Protein AF-A0A8B8L071-F1 (afdb_monomer_lite)

Foldseek 3Di:
DDPDPPPPDDPPCVVVVVVVVVVVVVVVVVVVVVVVVVVVVVVVVVVVVVVVVVVVVVVVVVVVVVVVVVVPLDPDDDDAFFKKKADDDPDADAWDWFAAPVPRDIDTGRSSRIDGDDPDDDDPDDPRTDIGGGHDPDPPPPDDD

Structure (mmCIF, N/CA/C/O backbone):
data_AF-A0A8B8L071-F1
#
_entry.id   AF-A0A8B8L071-F1
#
loop_
_atom_site.group_PDB
_atom_site.id
_atom_site.type_symbol
_atom_site.label_atom_id
_atom_site.label_alt_id
_atom_site.label_comp_id
_atom_site.label_asym_id
_atom_site.label_entity_id
_atom_site.label_seq_id
_atom_site.pdbx_PDB_ins_code
_atom_site.Cartn_x
_atom_site.Cartn_y
_atom_site.Cartn_z
_atom_site.occupancy
_atom_site.B_iso_or_equiv
_atom_site.auth_seq_id
_atom_site.auth_comp_id
_atom_site.auth_asym_id
_atom_site.auth_atom_id
_atom_site.pdbx_PDB_model_num
ATOM 1 N N . MET A 1 1 ? 58.039 -2.255 -68.385 1.00 37.09 1 MET A N 1
ATOM 2 C CA . MET A 1 1 ? 57.325 -1.365 -67.443 1.00 37.09 1 MET A CA 1
ATOM 3 C C . MET A 1 1 ? 55.952 -1.965 -67.191 1.00 37.09 1 MET A C 1
ATOM 5 O O . MET A 1 1 ? 55.199 -2.122 -68.140 1.00 37.09 1 MET A O 1
ATOM 9 N N . SER A 1 2 ? 55.702 -2.434 -65.965 1.00 40.34 2 SER A N 1
ATOM 10 C CA . SER A 1 2 ? 54.496 -3.192 -65.588 1.00 40.34 2 SER A CA 1
ATOM 11 C C . SER A 1 2 ? 53.250 -2.286 -65.561 1.00 40.34 2 SER A C 1
ATOM 13 O O . SER A 1 2 ? 53.339 -1.184 -65.018 1.00 40.34 2 SER A O 1
ATOM 15 N N . PRO A 1 3 ? 52.097 -2.719 -66.108 1.00 49.22 3 PRO A N 1
ATOM 16 C CA . PRO A 1 3 ? 50.907 -1.885 -66.292 1.00 49.22 3 PRO A CA 1
ATOM 17 C C . PRO A 1 3 ? 50.027 -1.756 -65.034 1.00 49.22 3 PRO A C 1
ATOM 19 O O . PRO A 1 3 ? 48.872 -1.352 -65.130 1.00 49.22 3 PRO A O 1
ATOM 22 N N . PHE A 1 4 ? 50.537 -2.074 -63.842 1.00 48.88 4 PHE A N 1
ATOM 23 C CA . PHE A 1 4 ? 49.745 -2.043 -62.609 1.00 48.88 4 PHE A CA 1
ATOM 24 C C . PHE A 1 4 ? 50.156 -0.875 -61.722 1.00 48.88 4 PHE A C 1
ATOM 26 O O . PHE A 1 4 ? 50.912 -1.001 -60.762 1.00 48.88 4 PHE A O 1
ATOM 33 N N . ARG A 1 5 ? 49.618 0.296 -62.061 1.00 51.75 5 ARG A N 1
ATOM 34 C CA . ARG A 1 5 ? 49.608 1.455 -61.172 1.00 51.75 5 ARG A CA 1
ATOM 35 C C . ARG A 1 5 ? 48.534 1.194 -60.114 1.00 51.75 5 ARG A C 1
ATOM 37 O O . ARG A 1 5 ? 47.343 1.281 -60.406 1.00 51.75 5 ARG A O 1
ATOM 44 N N . VAL A 1 6 ? 48.953 0.806 -58.911 1.00 55.44 6 VAL A N 1
ATOM 45 C CA . VAL A 1 6 ? 48.063 0.619 -57.758 1.00 55.44 6 VAL A CA 1
ATOM 46 C C . VAL A 1 6 ? 47.378 1.953 -57.464 1.00 55.44 6 VAL A C 1
ATOM 48 O O . VAL A 1 6 ? 48.003 2.898 -56.986 1.00 55.44 6 VAL A O 1
ATOM 51 N N . VAL A 1 7 ? 46.091 2.044 -57.790 1.00 50.38 7 VAL A N 1
ATOM 52 C CA . VAL A 1 7 ? 45.242 3.176 -57.414 1.00 50.38 7 VAL A CA 1
ATOM 53 C C . V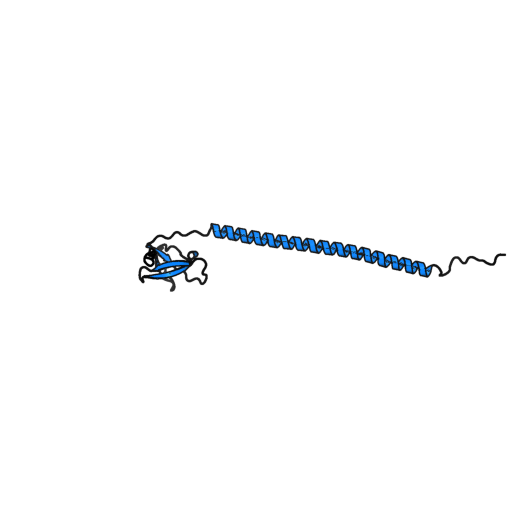AL A 1 7 ? 44.824 2.959 -55.961 1.00 50.38 7 VAL A C 1
ATOM 55 O O . VAL A 1 7 ? 43.777 2.376 -55.688 1.00 50.38 7 VAL A O 1
ATOM 58 N N . PHE A 1 8 ? 45.664 3.398 -55.022 1.00 46.44 8 PHE A N 1
ATOM 59 C CA . PHE A 1 8 ? 45.253 3.606 -53.634 1.00 46.44 8 PHE A CA 1
ATOM 60 C C . PHE A 1 8 ? 44.269 4.781 -53.611 1.00 46.44 8 PHE A C 1
ATOM 62 O O . PHE A 1 8 ? 44.674 5.939 -53.625 1.00 46.44 8 PHE A O 1
ATOM 69 N N . GLY A 1 9 ? 42.971 4.475 -53.672 1.00 56.28 9 GLY A N 1
ATOM 70 C CA . GLY A 1 9 ? 41.915 5.491 -53.621 1.00 56.28 9 GLY A CA 1
ATOM 71 C C . GLY A 1 9 ? 40.671 5.169 -54.445 1.00 56.28 9 GLY A C 1
ATOM 72 O O . GLY A 1 9 ? 40.172 6.043 -55.148 1.00 56.28 9 GLY A O 1
ATOM 73 N N . LYS A 1 10 ? 40.169 3.927 -54.414 1.00 53.38 10 LYS A N 1
ATOM 74 C CA . LYS A 1 10 ? 38.877 3.576 -55.029 1.00 53.38 10 LYS A CA 1
ATOM 75 C C . LYS A 1 10 ? 37.855 3.153 -53.975 1.00 53.38 10 LYS A C 1
ATOM 77 O O . LYS A 1 10 ? 38.217 2.588 -52.948 1.00 53.38 10 LYS A O 1
ATOM 82 N N . ALA A 1 11 ? 36.581 3.395 -54.294 1.00 54.62 11 ALA A N 1
ATOM 83 C CA . ALA A 1 11 ? 35.348 3.122 -53.543 1.00 54.62 11 ALA A CA 1
ATOM 84 C C . ALA A 1 11 ? 35.088 1.637 -53.176 1.00 54.62 11 ALA A C 1
ATOM 86 O O . ALA A 1 11 ? 33.950 1.235 -52.959 1.00 54.62 11 ALA A O 1
ATOM 87 N N . CYS A 1 12 ? 36.131 0.808 -53.113 1.00 57.34 12 CYS A N 1
ATOM 88 C CA . CYS A 1 12 ? 36.069 -0.629 -52.852 1.00 57.34 12 CYS A CA 1
ATOM 89 C C . CYS A 1 12 ? 35.890 -0.959 -51.358 1.00 57.34 12 CYS A C 1
ATOM 91 O O . CYS A 1 12 ? 35.542 -2.085 -51.025 1.00 57.34 12 CYS A O 1
ATOM 93 N N . HIS A 1 13 ? 36.132 0.008 -50.466 1.00 64.56 13 HIS A N 1
ATOM 94 C CA . HIS A 1 13 ? 35.972 -0.133 -49.009 1.00 64.56 13 HIS A CA 1
ATOM 95 C C . HIS A 1 13 ? 34.631 0.401 -48.495 1.00 64.56 13 HIS A C 1
ATOM 97 O O . HIS A 1 13 ? 34.208 0.059 -47.393 1.00 64.56 13 HIS A O 1
ATOM 103 N N . LEU A 1 14 ? 33.932 1.192 -49.313 1.00 73.19 14 LEU A N 1
ATOM 104 C CA . LEU A 1 14 ? 32.695 1.861 -48.928 1.00 73.19 14 LEU A CA 1
ATOM 105 C C . LEU A 1 14 ? 31.582 0.883 -48.494 1.00 73.19 14 LEU A C 1
ATOM 107 O O . LEU A 1 14 ? 30.949 1.157 -47.477 1.00 73.19 14 LEU A O 1
ATOM 111 N N . PRO A 1 15 ? 31.357 -0.270 -49.165 1.00 78.88 15 PRO A N 1
ATOM 112 C CA . PRO A 1 15 ? 30.345 -1.230 -48.714 1.00 78.88 15 PRO A CA 1
ATOM 113 C C . PRO A 1 15 ? 30.666 -1.816 -47.332 1.00 78.88 15 PRO A C 1
ATOM 115 O O . PRO A 1 15 ? 29.811 -1.830 -46.451 1.00 78.88 15 PRO A O 1
ATOM 118 N N . VAL A 1 16 ? 31.926 -2.203 -47.107 1.00 85.06 16 VAL A N 1
ATOM 119 C CA . VAL A 1 16 ? 32.387 -2.804 -45.843 1.00 85.06 16 VAL A CA 1
ATOM 120 C C . VAL A 1 16 ? 32.317 -1.802 -44.688 1.00 85.06 16 VAL A C 1
ATOM 122 O O . VAL A 1 16 ? 31.914 -2.151 -43.580 1.00 85.06 16 VAL A O 1
ATOM 125 N N . GLU A 1 17 ? 32.666 -0.538 -44.926 1.00 84.56 17 GLU A N 1
ATOM 126 C CA . GLU A 1 17 ? 32.558 0.518 -43.914 1.00 84.56 17 GLU A CA 1
ATOM 127 C C . GLU A 1 17 ? 31.103 0.787 -43.506 1.00 84.56 17 GLU A C 1
ATOM 129 O O . GLU A 1 17 ? 30.824 1.007 -42.323 1.00 84.56 17 GLU A O 1
ATOM 134 N N . ILE A 1 18 ? 30.169 0.747 -44.461 1.00 88.25 18 ILE A N 1
ATOM 135 C CA . ILE A 1 18 ? 28.735 0.927 -44.201 1.00 88.25 18 ILE A CA 1
ATOM 136 C C . ILE A 1 18 ? 28.172 -0.270 -43.419 1.00 88.25 18 ILE A C 1
ATOM 138 O O . ILE A 1 18 ? 27.451 -0.076 -42.436 1.00 88.25 18 ILE A O 1
ATOM 142 N N . GLU A 1 19 ? 28.533 -1.500 -43.788 1.00 90.50 19 GLU A N 1
ATOM 143 C CA . GLU A 1 19 ? 28.153 -2.717 -43.055 1.00 90.50 19 GLU A CA 1
ATOM 144 C C . GLU A 1 19 ? 28.695 -2.711 -41.621 1.00 90.50 19 GLU A C 1
ATOM 146 O O . GLU A 1 19 ? 27.964 -2.951 -40.663 1.00 90.50 19 GLU A O 1
ATOM 151 N N . HIS A 1 20 ? 29.961 -2.344 -41.438 1.00 92.06 20 HIS A N 1
ATOM 152 C CA . HIS A 1 20 ? 30.559 -2.250 -40.112 1.00 92.06 20 HIS A CA 1
ATOM 153 C C . HIS A 1 20 ? 29.886 -1.166 -39.252 1.00 92.06 20 HIS A C 1
ATOM 155 O O . HIS A 1 20 ? 29.575 -1.403 -38.084 1.00 92.06 20 HIS A O 1
ATOM 161 N N . ARG A 1 21 ? 29.610 0.021 -39.811 1.00 92.31 21 ARG A N 1
ATOM 162 C CA . ARG A 1 21 ? 28.908 1.102 -39.091 1.00 92.31 21 ARG A CA 1
ATOM 163 C C . ARG A 1 21 ? 27.484 0.714 -38.711 1.00 92.31 21 ARG A C 1
ATOM 165 O O . ARG A 1 21 ? 27.073 0.983 -37.585 1.00 92.31 21 ARG A O 1
ATOM 172 N N . SER A 1 22 ? 26.746 0.074 -39.616 1.00 93.25 22 SER A N 1
ATOM 173 C CA . SER A 1 22 ? 25.391 -0.409 -39.330 1.00 93.25 22 SER A CA 1
ATOM 174 C C . SER A 1 22 ? 25.398 -1.507 -38.264 1.00 93.25 22 SER A C 1
ATOM 176 O O . SER A 1 22 ? 24.616 -1.430 -37.317 1.00 93.25 22 SER A O 1
ATOM 178 N N . TYR A 1 23 ? 26.345 -2.448 -38.324 1.00 94.62 23 TYR A N 1
ATOM 179 C CA . TYR A 1 23 ? 26.546 -3.450 -37.276 1.00 94.62 23 TYR A CA 1
ATOM 180 C C . TYR A 1 23 ? 26.804 -2.813 -35.904 1.00 94.62 23 TYR A C 1
ATOM 182 O O . TYR A 1 23 ? 26.157 -3.175 -34.918 1.00 94.62 23 TYR A O 1
ATOM 190 N N . TRP A 1 24 ? 27.706 -1.831 -35.822 1.00 95.69 24 TRP A N 1
ATOM 191 C CA . TRP A 1 24 ? 27.990 -1.148 -34.559 1.00 95.69 24 TRP A CA 1
ATOM 192 C C . TRP A 1 24 ? 26.820 -0.314 -34.053 1.00 95.69 24 TRP A C 1
ATOM 194 O O . TRP A 1 24 ? 26.587 -0.298 -32.844 1.00 95.69 24 TRP A O 1
ATOM 204 N N . ALA A 1 25 ? 26.067 0.339 -34.939 1.00 94.75 25 ALA A N 1
ATOM 205 C CA . ALA A 1 25 ? 24.854 1.056 -34.560 1.00 94.75 25 ALA A CA 1
ATOM 206 C C . ALA A 1 25 ? 23.837 0.102 -33.916 1.00 94.75 25 ALA A C 1
ATOM 208 O O . ALA A 1 25 ? 23.404 0.345 -32.793 1.00 94.75 25 ALA A O 1
ATOM 209 N N . VAL A 1 26 ? 23.547 -1.035 -34.561 1.00 95.75 26 VAL A N 1
ATOM 210 C CA . VAL A 1 26 ? 22.641 -2.063 -34.021 1.00 95.75 26 VAL A CA 1
ATOM 211 C C . VAL A 1 26 ? 23.150 -2.605 -32.686 1.00 95.75 26 VAL A C 1
ATOM 213 O O . VAL A 1 26 ? 22.395 -2.670 -31.717 1.00 95.75 26 VAL A O 1
ATOM 216 N N . LYS A 1 27 ? 24.440 -2.948 -32.597 1.00 95.38 27 LYS A N 1
ATOM 217 C CA . LYS A 1 27 ? 25.044 -3.456 -31.359 1.00 95.38 27 LYS A CA 1
ATOM 218 C C . LYS A 1 27 ? 24.921 -2.449 -30.214 1.00 95.38 27 LYS A C 1
ATOM 220 O O . LYS A 1 27 ? 24.566 -2.832 -29.102 1.00 95.38 27 LYS A O 1
ATOM 225 N N . SER A 1 28 ? 25.182 -1.175 -30.493 1.00 93.25 28 SER A N 1
ATOM 226 C CA . SER A 1 28 ? 25.109 -0.099 -29.502 1.00 93.25 28 SER A CA 1
ATOM 227 C C . SER A 1 28 ? 23.669 0.139 -29.043 1.00 93.25 28 SER A C 1
ATOM 229 O O . SER A 1 28 ? 23.419 0.230 -27.844 1.00 93.25 28 SER A O 1
ATOM 231 N N . CYS A 1 29 ? 22.708 0.154 -29.974 1.00 93.50 29 CYS A N 1
ATOM 232 C CA . CYS A 1 29 ? 21.283 0.243 -29.656 1.00 93.50 29 CYS A CA 1
ATOM 233 C C . CYS A 1 29 ? 20.820 -0.926 -28.776 1.00 93.50 29 CYS A C 1
ATOM 235 O O . CYS A 1 29 ? 20.136 -0.700 -27.783 1.00 93.50 29 CYS A O 1
ATOM 237 N N . ASN A 1 30 ? 21.226 -2.160 -29.083 1.00 94.44 30 ASN A N 1
ATOM 238 C CA . ASN A 1 30 ? 20.832 -3.334 -28.300 1.00 94.44 30 ASN A CA 1
ATOM 239 C C . ASN A 1 30 ? 21.367 -3.290 -26.862 1.00 94.44 30 ASN A C 1
ATOM 241 O O . ASN A 1 30 ? 20.642 -3.640 -25.936 1.00 94.44 30 ASN A O 1
ATOM 245 N N . ILE A 1 31 ? 22.606 -2.829 -26.662 1.00 91.62 31 ILE A N 1
ATOM 246 C CA . ILE A 1 31 ? 23.179 -2.652 -25.318 1.00 91.62 31 ILE A CA 1
ATOM 247 C C . ILE A 1 31 ? 22.375 -1.614 -24.528 1.00 91.62 31 ILE A C 1
ATOM 249 O O . ILE A 1 31 ? 22.007 -1.867 -23.383 1.00 91.62 31 ILE A O 1
ATOM 253 N N . ALA A 1 32 ? 22.060 -0.472 -25.146 1.00 93.38 32 ALA A N 1
ATOM 254 C CA . ALA A 1 32 ? 21.257 0.566 -24.506 1.00 93.38 32 ALA A CA 1
ATOM 255 C C . ALA A 1 32 ? 19.848 0.065 -24.140 1.00 93.38 32 ALA A C 1
ATOM 257 O O . ALA A 1 32 ? 19.346 0.373 -23.061 1.00 93.38 32 ALA A O 1
ATOM 258 N N . LEU A 1 33 ? 19.225 -0.744 -25.005 1.00 94.88 33 LEU A N 1
ATOM 259 C CA . LEU A 1 33 ? 17.919 -1.350 -24.736 1.00 94.88 33 LEU A CA 1
ATOM 260 C C . LEU A 1 33 ? 17.964 -2.350 -23.577 1.00 94.88 33 LEU A C 1
ATOM 262 O O . LEU A 1 33 ? 17.060 -2.337 -22.745 1.00 94.88 33 LEU A O 1
ATOM 266 N N . GLU A 1 34 ? 18.994 -3.196 -23.493 1.00 95.94 34 GLU A N 1
ATOM 267 C CA . GLU A 1 34 ? 19.113 -4.152 -22.387 1.00 95.94 34 GLU A CA 1
ATOM 268 C C . GLU A 1 34 ? 19.376 -3.434 -21.057 1.00 95.94 34 GLU A C 1
ATOM 270 O O . GLU A 1 34 ? 18.760 -3.771 -20.048 1.00 95.94 34 GLU A O 1
ATOM 275 N N . GLN A 1 35 ? 20.194 -2.379 -21.063 1.00 96.06 35 GLN A N 1
ATOM 276 C CA . GLN A 1 35 ? 20.393 -1.533 -19.886 1.00 96.06 35 GLN A CA 1
ATOM 277 C C . GLN A 1 35 ? 19.073 -0.890 -19.430 1.00 96.06 35 GLN A C 1
ATOM 279 O O . GLN A 1 35 ? 18.688 -1.026 -18.269 1.00 96.06 35 GLN A O 1
ATOM 284 N N . ALA A 1 36 ? 18.322 -0.282 -20.355 1.00 95.62 36 ALA A N 1
ATOM 285 C CA . ALA A 1 36 ? 17.016 0.308 -20.059 1.00 95.62 36 ALA A CA 1
ATOM 286 C C . ALA A 1 36 ? 16.001 -0.735 -19.556 1.00 95.62 36 ALA A C 1
ATOM 288 O O . A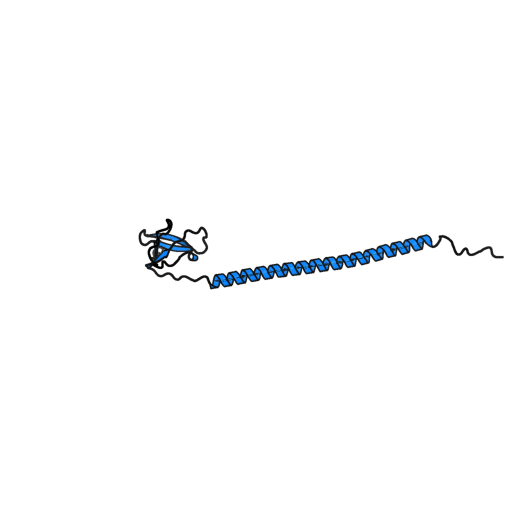LA A 1 36 ? 15.167 -0.449 -18.695 1.00 95.62 36 ALA A O 1
ATOM 289 N N . ARG A 1 37 ? 16.064 -1.969 -20.070 1.00 96.38 37 ARG A N 1
ATOM 290 C CA . ARG A 1 37 ? 15.233 -3.087 -19.611 1.00 96.38 37 ARG A CA 1
ATOM 291 C C . ARG A 1 37 ? 15.557 -3.474 -18.169 1.00 96.38 37 ARG A C 1
ATOM 293 O O . ARG A 1 37 ? 14.627 -3.700 -17.394 1.00 96.38 37 ARG A O 1
ATOM 300 N N . ILE A 1 38 ? 16.839 -3.564 -17.820 1.00 97.25 38 ILE A N 1
ATOM 301 C CA . ILE A 1 38 ? 17.293 -3.882 -16.461 1.00 97.25 38 ILE A CA 1
ATOM 302 C C . ILE A 1 38 ? 16.862 -2.778 -15.494 1.00 97.25 38 ILE A C 1
ATOM 304 O O . ILE A 1 38 ? 16.256 -3.082 -14.470 1.00 97.25 38 ILE A O 1
ATOM 308 N N . GLU A 1 39 ? 17.087 -1.511 -15.845 1.00 96.94 39 GLU A N 1
ATOM 309 C CA . GLU A 1 39 ? 16.675 -0.358 -15.033 1.00 96.94 39 GLU A CA 1
ATOM 310 C C . GLU A 1 39 ? 15.166 -0.333 -14.805 1.00 96.94 39 GLU A C 1
ATOM 312 O O . GLU A 1 39 ? 14.712 -0.224 -13.668 1.00 96.94 39 GLU A O 1
ATOM 317 N N . ARG A 1 40 ? 14.369 -0.526 -15.862 1.00 97.38 40 ARG A N 1
ATOM 318 C CA . ARG A 1 40 ? 12.910 -0.599 -15.735 1.00 97.38 40 ARG A CA 1
ATOM 319 C C . ARG A 1 40 ? 12.475 -1.752 -14.835 1.00 97.38 40 ARG A C 1
ATOM 321 O O . ARG A 1 40 ? 11.527 -1.603 -14.071 1.00 97.38 40 ARG A O 1
ATOM 328 N N . LYS A 1 41 ? 13.133 -2.910 -14.934 1.00 98.06 41 LYS A N 1
ATOM 329 C CA . LYS A 1 41 ? 12.832 -4.056 -14.070 1.00 98.06 41 LYS A CA 1
ATOM 330 C C . LYS A 1 41 ? 13.137 -3.729 -12.607 1.00 98.06 41 LYS A C 1
ATOM 332 O O . LYS A 1 41 ? 12.299 -4.020 -11.763 1.00 98.06 41 LYS A O 1
ATOM 337 N N . LEU A 1 42 ? 14.277 -3.095 -12.332 1.00 98.12 42 LEU A N 1
ATOM 338 C CA . LEU A 1 42 ? 14.659 -2.676 -10.985 1.00 98.12 42 LEU A CA 1
ATOM 339 C C . LEU A 1 42 ? 13.642 -1.685 -10.401 1.00 98.12 42 LEU A C 1
ATOM 341 O O . LEU A 1 42 ? 13.133 -1.914 -9.312 1.00 98.12 42 LEU A O 1
ATOM 345 N N . GLN A 1 43 ? 13.260 -0.660 -11.166 1.00 97.94 43 GLN A N 1
ATOM 346 C CA . GLN A 1 43 ? 12.251 0.320 -10.747 1.00 97.94 43 GLN A CA 1
ATOM 347 C C . GLN A 1 43 ? 10.903 -0.328 -10.406 1.00 97.94 43 GLN A C 1
ATOM 349 O O . GLN A 1 43 ? 10.248 0.067 -9.446 1.00 97.94 43 GLN A O 1
ATOM 354 N N . LEU A 1 44 ? 10.471 -1.327 -11.182 1.00 98.12 44 LEU A N 1
ATOM 355 C CA . LEU A 1 44 ? 9.238 -2.060 -10.887 1.00 98.12 44 LEU A CA 1
ATOM 356 C C . LEU A 1 44 ? 9.352 -2.867 -9.589 1.00 98.12 44 LEU A C 1
ATOM 358 O O . LEU A 1 44 ? 8.411 -2.869 -8.804 1.00 98.12 44 LEU A O 1
ATOM 362 N N . GLN A 1 45 ? 10.499 -3.506 -9.345 1.00 98.31 45 GLN A N 1
ATOM 363 C CA . GLN A 1 45 ? 10.736 -4.247 -8.103 1.00 98.31 45 GLN A CA 1
ATOM 364 C C . GLN A 1 45 ? 10.735 -3.320 -6.881 1.00 98.31 45 GLN A C 1
ATOM 366 O O . GLN A 1 45 ? 10.082 -3.630 -5.891 1.00 98.31 45 GLN A O 1
ATOM 371 N N . GLU A 1 46 ? 11.386 -2.159 -6.971 1.00 98.00 46 GLU A N 1
ATOM 372 C CA . GLU A 1 46 ? 11.370 -1.148 -5.906 1.00 98.00 46 GLU A CA 1
ATOM 373 C C . GLU A 1 46 ? 9.943 -0.664 -5.602 1.00 98.00 46 GLU A C 1
ATOM 375 O O . GLU A 1 46 ? 9.558 -0.529 -4.440 1.00 98.00 46 GLU A O 1
ATOM 380 N N . LEU A 1 47 ? 9.123 -0.440 -6.636 1.00 98.25 47 LEU A N 1
ATOM 381 C CA . LEU A 1 47 ? 7.716 -0.084 -6.452 1.00 98.25 47 LEU A CA 1
ATOM 382 C C . LEU A 1 47 ? 6.937 -1.207 -5.759 1.00 98.25 47 LEU A C 1
ATOM 384 O O . LEU A 1 47 ? 6.221 -0.938 -4.796 1.00 98.25 47 LEU A O 1
ATOM 388 N N . ASP A 1 48 ? 7.092 -2.456 -6.195 1.00 97.88 48 ASP A N 1
ATOM 389 C CA . ASP A 1 48 ? 6.415 -3.597 -5.572 1.00 97.88 48 ASP A CA 1
ATOM 390 C C . ASP A 1 48 ? 6.784 -3.737 -4.082 1.00 97.88 48 ASP A C 1
ATOM 392 O O . ASP A 1 48 ? 5.910 -3.988 -3.246 1.00 97.88 48 ASP A O 1
ATOM 396 N N . GLU A 1 49 ? 8.048 -3.496 -3.723 1.00 98.06 49 GLU A N 1
ATOM 397 C CA . GLU A 1 49 ? 8.518 -3.493 -2.333 1.00 98.06 49 GLU A CA 1
ATOM 398 C C . GLU A 1 49 ? 7.866 -2.380 -1.500 1.00 98.06 49 GLU A C 1
ATOM 400 O O . GLU A 1 49 ? 7.350 -2.642 -0.408 1.00 98.06 49 GLU A O 1
ATOM 405 N N . ILE A 1 50 ? 7.810 -1.150 -2.024 1.00 98.06 50 ILE A N 1
ATOM 406 C CA . ILE A 1 50 ? 7.151 -0.017 -1.352 1.00 98.06 50 ILE A CA 1
ATOM 407 C C . ILE A 1 50 ? 5.664 -0.315 -1.133 1.00 98.06 50 ILE A C 1
ATOM 409 O O . ILE A 1 50 ? 5.116 -0.050 -0.057 1.00 98.06 50 ILE A O 1
ATOM 413 N N . HIS A 1 51 ? 4.999 -0.881 -2.141 1.00 98.25 51 HIS A N 1
ATOM 414 C CA . HIS A 1 51 ? 3.594 -1.259 -2.048 1.00 98.25 51 HIS A CA 1
ATOM 415 C C . HIS A 1 51 ? 3.379 -2.322 -0.967 1.00 98.25 51 HIS A C 1
ATOM 417 O O . HIS A 1 51 ? 2.492 -2.162 -0.123 1.00 98.25 51 HIS A O 1
ATOM 423 N N . LEU A 1 52 ? 4.200 -3.376 -0.949 1.00 98.12 52 LEU A N 1
ATOM 424 C CA . LEU A 1 52 ? 4.122 -4.427 0.064 1.00 98.12 52 LEU A CA 1
ATOM 425 C C . LEU A 1 52 ? 4.307 -3.852 1.472 1.00 98.12 52 LEU A C 1
ATOM 427 O O . LEU A 1 52 ? 3.474 -4.091 2.350 1.00 98.12 52 LEU A O 1
ATOM 431 N N . GLN A 1 53 ? 5.326 -3.015 1.664 1.00 98.00 53 GLN A N 1
ATOM 432 C CA . GLN A 1 53 ? 5.596 -2.366 2.943 1.00 98.00 53 GLN A CA 1
ATOM 433 C C . GLN A 1 53 ? 4.422 -1.482 3.397 1.00 98.00 53 GLN A C 1
ATOM 435 O O . GLN A 1 53 ? 4.037 -1.499 4.569 1.00 98.00 53 GLN A O 1
ATOM 440 N N . ALA A 1 54 ? 3.803 -0.727 2.484 1.00 98.19 54 ALA A N 1
ATOM 441 C CA . ALA A 1 54 ? 2.629 0.089 2.789 1.00 98.19 54 ALA A CA 1
ATOM 442 C C . ALA A 1 54 ? 1.425 -0.766 3.228 1.00 98.19 54 ALA A C 1
ATOM 444 O O . ALA A 1 54 ? 0.743 -0.424 4.203 1.00 98.19 54 ALA A O 1
ATOM 445 N N . TYR A 1 55 ? 1.178 -1.896 2.558 1.00 97.94 55 TYR A N 1
ATOM 446 C CA . TYR A 1 55 ? 0.114 -2.828 2.936 1.00 97.94 55 TYR A CA 1
ATOM 447 C C . TYR A 1 55 ? 0.361 -3.465 4.305 1.00 97.94 55 TYR A C 1
ATOM 449 O O . TYR A 1 55 ? -0.559 -3.510 5.129 1.00 97.94 55 TYR A O 1
ATOM 457 N N . GLU A 1 56 ? 1.587 -3.907 4.583 1.00 97.88 56 GLU A N 1
ATOM 458 C CA . GLU A 1 56 ? 1.966 -4.455 5.887 1.00 97.88 56 GLU A CA 1
ATOM 459 C C . GLU A 1 56 ? 1.797 -3.419 7.000 1.00 97.88 56 GLU A C 1
ATOM 461 O O . GLU A 1 56 ? 1.140 -3.697 8.006 1.00 97.88 56 GLU A O 1
ATOM 466 N N . ASN A 1 57 ? 2.279 -2.192 6.792 1.00 97.50 57 ASN A N 1
ATOM 467 C CA . ASN A 1 57 ? 2.115 -1.090 7.739 1.00 97.50 57 ASN A CA 1
ATOM 468 C C . ASN A 1 57 ? 0.636 -0.783 8.016 1.00 97.50 57 ASN A C 1
ATOM 470 O O . ASN A 1 57 ? 0.236 -0.620 9.172 1.00 97.50 57 ASN A O 1
ATOM 474 N N . SER A 1 58 ? -0.202 -0.752 6.974 1.00 97.31 58 SER A N 1
ATOM 475 C CA . SER A 1 58 ? -1.650 -0.556 7.115 1.00 97.31 58 SER A CA 1
ATOM 476 C C . SER A 1 58 ? -2.305 -1.687 7.913 1.00 97.31 58 SER A C 1
ATOM 478 O O . SER A 1 58 ? -3.120 -1.433 8.807 1.00 97.31 58 SER A O 1
ATOM 480 N N . ARG A 1 59 ? -1.927 -2.942 7.632 1.00 97.62 59 ARG A N 1
ATOM 481 C CA . ARG A 1 59 ? -2.423 -4.122 8.351 1.00 97.62 59 ARG A CA 1
ATOM 482 C C . ARG A 1 59 ? -2.053 -4.052 9.829 1.00 97.62 59 ARG A C 1
ATOM 484 O O . ARG A 1 59 ? -2.933 -4.196 10.676 1.00 97.62 59 ARG A O 1
ATOM 491 N N . LEU A 1 60 ? -0.788 -3.763 10.130 1.00 97.56 60 LEU A N 1
ATOM 492 C CA . LEU A 1 60 ? -0.281 -3.626 11.494 1.00 97.56 60 LEU A CA 1
ATOM 493 C C . LEU A 1 60 ? -0.971 -2.488 12.248 1.00 97.56 60 LEU A C 1
ATOM 495 O O . LEU A 1 60 ? -1.325 -2.655 13.413 1.00 97.56 60 LEU A O 1
ATOM 499 N N . TYR A 1 61 ? -1.204 -1.343 11.601 1.00 96.25 61 TYR A N 1
ATOM 500 C CA . TYR A 1 61 ? -1.929 -0.232 12.214 1.00 96.25 61 TYR A CA 1
ATOM 501 C C . TYR A 1 61 ? -3.360 -0.633 12.587 1.00 96.25 61 TYR A C 1
ATOM 503 O O . TYR A 1 61 ? -3.768 -0.467 13.736 1.00 96.25 61 TYR A O 1
ATOM 511 N N . LYS A 1 62 ? -4.110 -1.224 11.647 1.00 95.62 62 LYS A N 1
ATOM 512 C CA . LYS A 1 62 ? -5.481 -1.695 11.900 1.00 95.62 62 LYS A CA 1
ATOM 513 C C . LYS A 1 62 ? -5.528 -2.731 13.015 1.00 95.62 62 LYS A C 1
ATOM 515 O O . LYS A 1 62 ? -6.438 -2.702 13.838 1.00 95.62 62 LYS A O 1
ATOM 520 N N . GLU A 1 63 ? -4.557 -3.636 13.052 1.00 96.00 63 GLU A N 1
ATOM 521 C CA . GLU A 1 63 ? -4.460 -4.649 14.095 1.00 96.00 63 GLU A CA 1
ATOM 522 C C . GLU A 1 63 ? -4.151 -4.032 15.465 1.00 96.00 63 GLU A C 1
ATOM 524 O O . GLU A 1 63 ? -4.819 -4.365 16.440 1.00 96.00 63 GLU A O 1
ATOM 529 N N . LYS A 1 64 ? -3.214 -3.078 15.545 1.00 95.62 64 LYS A N 1
ATOM 530 C CA . LYS A 1 64 ? -2.922 -2.330 16.779 1.00 95.62 64 LYS A CA 1
ATOM 531 C C . LYS A 1 64 ? -4.142 -1.567 17.282 1.00 95.62 64 LYS A C 1
ATOM 533 O O . LYS A 1 64 ? -4.459 -1.659 18.462 1.00 95.62 64 LYS A O 1
ATOM 538 N N . VAL A 1 65 ? -4.837 -0.852 16.396 1.00 89.94 65 VAL A N 1
ATOM 539 C CA . VAL A 1 65 ? -6.055 -0.106 16.746 1.00 89.94 65 VAL A CA 1
ATOM 540 C C . VAL A 1 65 ? -7.158 -1.051 17.207 1.00 89.94 65 VAL A C 1
ATOM 542 O O . VAL A 1 65 ? -7.820 -0.754 18.195 1.00 89.94 65 VAL A O 1
ATOM 545 N N . ARG A 1 66 ? -7.332 -2.203 16.546 1.00 89.12 66 ARG A N 1
ATOM 546 C CA . ARG A 1 66 ? -8.291 -3.226 16.974 1.00 89.12 66 ARG A CA 1
ATOM 547 C C . ARG A 1 66 ? -7.947 -3.762 18.360 1.00 89.12 66 ARG A C 1
ATOM 549 O O . ARG A 1 66 ? -8.802 -3.730 19.226 1.00 89.12 66 ARG A O 1
ATOM 556 N N . ARG A 1 67 ? -6.697 -4.178 18.594 1.00 89.50 67 ARG A N 1
ATOM 557 C CA . ARG A 1 67 ? -6.248 -4.674 19.905 1.00 89.50 67 ARG A CA 1
ATOM 558 C C . ARG A 1 67 ? -6.431 -3.626 20.995 1.00 89.50 67 ARG A C 1
ATOM 560 O O . ARG A 1 67 ? -6.937 -3.954 22.057 1.00 89.50 67 ARG A O 1
ATOM 567 N N . PHE A 1 68 ? -6.060 -2.375 20.718 1.00 86.75 68 PHE A N 1
ATOM 568 C CA . PHE A 1 68 ? -6.320 -1.258 21.619 1.00 86.75 68 PHE A CA 1
ATOM 569 C C . PHE A 1 68 ? -7.820 -1.183 21.908 1.00 86.75 68 PHE A C 1
ATOM 571 O O . PHE A 1 68 ? -8.220 -1.365 23.049 1.00 86.75 68 PHE A O 1
ATOM 578 N N . HIS A 1 69 ? -8.665 -1.042 20.886 1.00 79.31 69 HIS A N 1
ATOM 579 C CA . HIS A 1 69 ? -10.113 -0.979 21.068 1.00 79.31 69 HIS A CA 1
ATOM 580 C C . HIS A 1 69 ? -10.646 -2.149 21.903 1.00 79.31 69 HIS A C 1
ATOM 582 O O . HIS A 1 69 ? -11.274 -1.897 22.924 1.00 79.31 69 HIS A O 1
ATOM 588 N N . ASP A 1 70 ? -10.305 -3.387 21.547 1.00 76.81 70 ASP A N 1
ATOM 589 C CA . ASP A 1 70 ? -10.736 -4.606 22.232 1.00 76.81 70 ASP A CA 1
ATOM 590 C C . ASP A 1 70 ? -10.309 -4.633 23.708 1.00 76.81 70 ASP A C 1
ATOM 592 O O . ASP A 1 70 ? -11.085 -5.070 24.555 1.00 76.81 70 ASP A O 1
ATOM 596 N N . THR A 1 71 ? -9.122 -4.114 24.051 1.00 77.69 71 THR A N 1
ATOM 597 C CA . THR A 1 71 ? -8.692 -3.989 25.459 1.00 77.69 71 THR A CA 1
ATOM 598 C C . THR A 1 71 ? -9.492 -2.955 26.250 1.00 77.69 71 THR A C 1
ATOM 600 O O . THR A 1 71 ? -9.692 -3.136 27.448 1.00 77.69 71 THR A O 1
ATOM 603 N N . TYR A 1 72 ? -9.983 -1.894 25.599 1.00 71.88 72 TYR A N 1
ATOM 604 C CA . TYR A 1 72 ? -10.821 -0.866 26.232 1.00 71.88 72 TYR A CA 1
ATOM 605 C C . TYR A 1 72 ? -12.323 -1.149 26.110 1.00 71.88 72 TYR A C 1
ATOM 607 O O . TYR A 1 72 ? -13.132 -0.375 26.631 1.00 71.88 72 TYR A O 1
ATOM 615 N N . ILE A 1 73 ? -12.726 -2.253 25.469 1.00 66.62 73 ILE A N 1
ATOM 616 C CA . ILE A 1 73 ? -14.092 -2.765 25.575 1.00 66.62 73 ILE A CA 1
ATOM 617 C C . ILE A 1 73 ? -14.271 -3.255 27.012 1.00 66.62 73 ILE A C 1
ATOM 619 O O . ILE A 1 73 ? -13.953 -4.389 27.367 1.00 66.62 73 ILE A O 1
ATOM 623 N N . LEU A 1 74 ? -14.796 -2.368 27.856 1.00 65.94 74 LEU A N 1
ATOM 624 C CA . LEU A 1 74 ? -15.217 -2.718 29.202 1.00 65.94 74 LEU A CA 1
ATOM 625 C C . LEU A 1 74 ? -16.294 -3.800 29.101 1.00 65.94 74 LEU A C 1
ATOM 627 O O . LEU A 1 74 ? -17.387 -3.559 28.577 1.00 65.94 74 LEU A O 1
ATOM 631 N N . ARG A 1 75 ? -15.983 -4.993 29.613 1.00 62.72 75 ARG A N 1
ATOM 632 C CA . ARG A 1 75 ? -16.989 -6.016 29.892 1.00 62.72 75 ARG A CA 1
ATOM 633 C C . ARG A 1 75 ? -17.848 -5.481 31.029 1.00 62.72 75 ARG A C 1
ATOM 635 O O . ARG A 1 75 ? -17.413 -5.437 32.173 1.00 62.72 75 ARG A O 1
ATOM 642 N N . LYS A 1 76 ? -19.028 -4.972 30.687 1.00 64.56 76 LYS A N 1
ATOM 643 C CA . LYS A 1 76 ? -20.009 -4.543 31.679 1.00 64.56 76 LYS A CA 1
ATOM 644 C C . LYS A 1 76 ? -20.698 -5.791 32.202 1.00 64.56 76 LYS A C 1
ATOM 646 O O . LYS A 1 76 ? -21.442 -6.437 31.470 1.00 64.56 76 LYS A O 1
ATOM 651 N N . GLU A 1 77 ? -20.392 -6.136 33.441 1.00 61.31 77 GLU A N 1
ATOM 652 C CA . GLU A 1 77 ? -21.176 -7.089 34.211 1.00 61.31 77 GLU A CA 1
ATOM 653 C C . GLU A 1 77 ? -22.392 -6.339 34.747 1.00 61.31 77 GLU A C 1
ATOM 655 O O . GLU A 1 77 ? -22.262 -5.256 35.321 1.00 61.31 77 GLU A O 1
ATOM 660 N N . PHE A 1 78 ? -23.575 -6.879 34.482 1.00 66.69 78 PHE A N 1
ATOM 661 C CA . PHE A 1 78 ? -24.825 -6.313 34.956 1.00 66.69 78 PHE A CA 1
ATOM 662 C C . PHE A 1 78 ? -25.403 -7.227 36.025 1.00 66.69 78 PHE A C 1
ATOM 664 O O . PHE A 1 78 ? -25.429 -8.445 35.850 1.00 66.69 78 PHE A O 1
ATOM 671 N N . SER A 1 79 ? -25.876 -6.634 37.116 1.00 63.62 79 SER A N 1
ATOM 672 C CA . SER A 1 79 ? -26.600 -7.351 38.158 1.00 63.62 79 SER A CA 1
ATOM 673 C C . SER A 1 79 ? -28.105 -7.196 37.965 1.00 63.62 79 SER A C 1
ATOM 675 O O . SER A 1 79 ? -28.598 -6.165 37.502 1.00 63.62 79 SER A O 1
ATOM 677 N N . VAL A 1 80 ? -28.838 -8.220 38.379 1.00 63.03 80 VAL A N 1
ATOM 678 C CA . VAL A 1 80 ? -30.301 -8.222 38.453 1.00 63.03 80 VAL A CA 1
ATOM 679 C C . VAL A 1 80 ? -30.764 -7.042 39.325 1.00 63.03 80 VAL A C 1
ATOM 681 O O . VAL A 1 80 ? -30.152 -6.746 40.351 1.00 63.03 80 VAL A O 1
ATOM 684 N N . GLY A 1 81 ? -31.795 -6.320 38.889 1.00 66.06 81 GLY A N 1
ATOM 685 C CA . GLY A 1 81 ? -32.356 -5.127 39.534 1.00 66.06 81 GLY A CA 1
ATOM 686 C C . GLY A 1 81 ? -31.712 -3.794 39.127 1.00 66.06 81 GLY A C 1
ATOM 687 O O . GLY A 1 81 ? -32.159 -2.733 39.559 1.00 66.06 81 GLY A O 1
ATOM 688 N N . GLN A 1 82 ? -30.670 -3.802 38.291 1.00 67.44 82 GLN A N 1
ATOM 689 C CA . GLN A 1 82 ? -29.984 -2.576 37.881 1.00 67.44 82 GLN A CA 1
ATOM 690 C C . GLN A 1 82 ? -30.737 -1.846 36.761 1.00 67.44 82 GLN A C 1
ATOM 692 O O . GLN A 1 82 ? -31.114 -2.455 35.759 1.00 67.44 82 GLN A O 1
ATOM 697 N N . LYS A 1 83 ? -30.918 -0.525 36.910 1.00 65.12 83 LYS A N 1
ATOM 698 C CA . LYS A 1 83 ? -31.492 0.330 35.863 1.00 65.12 83 LYS A CA 1
ATOM 699 C C . LYS A 1 83 ? -30.468 0.593 34.758 1.00 65.12 83 LYS A C 1
ATOM 701 O O . LYS A 1 83 ? -29.339 1.020 35.027 1.00 65.12 83 LYS A O 1
ATOM 706 N N . VAL A 1 84 ? -30.861 0.365 33.511 1.00 65.75 84 VAL A N 1
ATOM 707 C CA . VAL A 1 84 ? -30.017 0.555 32.328 1.00 65.75 84 VAL A CA 1
ATOM 708 C C . VAL A 1 84 ? -30.728 1.398 31.280 1.00 65.75 84 VAL A C 1
ATOM 710 O O . VAL A 1 84 ? -31.931 1.274 31.065 1.00 65.75 84 VAL A O 1
ATOM 713 N N . LEU A 1 85 ? -29.958 2.254 30.608 1.00 65.50 85 LEU A N 1
ATOM 714 C CA . LEU A 1 85 ? -30.447 3.046 29.485 1.00 65.50 85 LEU A CA 1
ATOM 715 C C . LEU A 1 85 ? -30.255 2.292 28.178 1.00 65.50 85 LEU A C 1
ATOM 717 O O . LEU A 1 85 ? -29.129 1.917 27.825 1.00 65.50 85 LEU A O 1
ATOM 721 N N . LEU A 1 86 ? -31.350 2.133 27.437 1.00 61.72 86 LEU A N 1
ATOM 722 C CA . LEU A 1 86 ? -31.346 1.543 26.108 1.00 61.72 86 LEU A CA 1
ATOM 723 C C . LEU A 1 86 ? -31.184 2.624 25.030 1.00 61.72 86 LEU A C 1
ATOM 725 O O . LEU A 1 86 ? -32.025 3.507 24.884 1.00 61.72 86 LEU A O 1
ATOM 729 N N . PHE A 1 87 ? -30.116 2.535 24.235 1.00 56.53 87 PHE A N 1
ATOM 730 C CA . PHE A 1 87 ? -29.926 3.382 23.056 1.00 56.53 87 PHE A CA 1
ATOM 731 C C . PHE A 1 87 ? -30.284 2.613 21.777 1.00 56.53 87 PHE A C 1
ATOM 733 O O . PHE A 1 87 ? -29.678 1.586 21.474 1.00 56.53 87 PHE A O 1
ATOM 740 N N . ASN A 1 88 ? -31.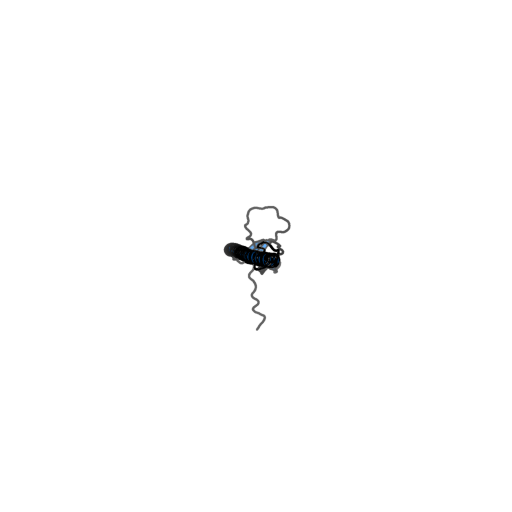238 3.125 20.995 1.00 55.31 88 ASN A N 1
ATOM 741 C CA . ASN A 1 88 ? -31.686 2.517 19.737 1.00 55.31 88 ASN A CA 1
ATOM 742 C C . ASN A 1 88 ? -30.658 2.722 18.608 1.00 55.31 88 ASN A C 1
ATOM 744 O O . ASN A 1 88 ? -30.809 3.608 17.767 1.00 55.31 88 ASN A O 1
ATOM 748 N N . SER A 1 89 ? -29.602 1.910 18.561 1.00 50.06 89 SER A N 1
ATOM 749 C CA . SER A 1 89 ? -28.668 1.892 17.429 1.00 50.06 89 SER A CA 1
ATOM 750 C C . SER A 1 89 ? -28.967 0.748 16.457 1.00 50.06 89 SER A C 1
ATOM 752 O O . SER A 1 89 ? -29.385 -0.344 16.829 1.00 50.06 89 SER A O 1
ATOM 754 N N . ARG A 1 90 ? -28.735 1.007 15.165 1.00 57.12 90 ARG A N 1
ATOM 755 C CA . ARG A 1 90 ? -29.006 0.074 14.057 1.00 57.12 90 ARG A CA 1
ATOM 756 C C . ARG A 1 90 ? -27.975 -1.061 13.935 1.00 57.12 90 ARG A C 1
ATOM 758 O O . ARG A 1 90 ? -28.140 -1.938 13.092 1.00 57.12 90 ARG A O 1
ATOM 765 N N . LEU A 1 91 ? -26.905 -1.047 14.736 1.00 53.66 91 LEU A N 1
ATOM 766 C CA . LEU A 1 91 ? -25.797 -2.007 14.658 1.00 53.66 91 LEU A CA 1
ATOM 767 C C . LEU A 1 91 ? -26.004 -3.172 15.642 1.00 53.66 91 LEU A C 1
ATOM 769 O O . LEU A 1 91 ? -25.993 -2.968 16.857 1.00 53.66 91 LEU A O 1
ATOM 773 N N . LYS A 1 92 ? -26.145 -4.399 15.120 1.00 54.25 92 LYS A N 1
ATOM 774 C CA . LYS A 1 92 ? -26.360 -5.650 15.878 1.00 54.25 92 LYS A CA 1
ATOM 775 C C . LYS A 1 92 ? -25.051 -6.445 16.013 1.00 54.25 92 LYS A C 1
ATOM 777 O O . LYS A 1 92 ? -24.809 -7.341 15.215 1.00 54.25 92 LYS A O 1
ATOM 782 N N . LEU A 1 93 ? -24.183 -6.093 16.964 1.00 52.91 93 LEU A N 1
ATOM 783 C CA . LEU A 1 93 ? -22.865 -6.740 17.110 1.00 52.91 93 LEU A CA 1
ATOM 784 C C . LEU A 1 93 ? -22.803 -7.766 18.258 1.00 52.91 93 LEU A C 1
ATOM 786 O O . LEU A 1 93 ? -22.162 -8.794 18.082 1.00 52.91 93 LEU A O 1
ATOM 790 N N . ILE A 1 94 ? -23.502 -7.551 19.383 1.00 56.19 94 ILE A N 1
ATOM 791 C CA . ILE A 1 94 ? -23.610 -8.519 20.497 1.00 56.19 94 ILE A CA 1
ATOM 792 C C . ILE A 1 94 ? -25.025 -8.469 21.065 1.00 56.19 94 ILE A C 1
ATOM 794 O O . ILE A 1 94 ? -25.375 -7.446 21.623 1.00 56.19 94 ILE A O 1
ATOM 798 N N . ALA A 1 95 ? -25.845 -9.515 20.958 1.00 56.25 95 ALA A N 1
ATOM 799 C CA . ALA A 1 95 ? -27.211 -9.488 21.495 1.00 56.25 95 ALA A CA 1
ATOM 800 C C . ALA A 1 95 ? -27.242 -9.889 22.984 1.00 56.25 95 ALA A C 1
ATOM 802 O O . ALA A 1 95 ? -26.862 -11.003 23.324 1.00 56.25 95 ALA A O 1
ATOM 803 N N . VAL A 1 96 ? -27.709 -8.992 23.851 1.00 63.59 96 VAL A N 1
ATOM 804 C CA . VAL A 1 96 ? -28.072 -9.244 25.251 1.00 63.59 96 VAL A CA 1
ATOM 805 C C . VAL A 1 96 ? -29.593 -9.240 25.333 1.00 63.59 96 VAL A C 1
ATOM 807 O O . VAL A 1 96 ? -30.233 -8.327 24.809 1.00 63.59 96 VAL A O 1
ATOM 810 N N . GLU A 1 97 ? -30.176 -10.270 25.937 1.00 69.62 97 GLU A N 1
ATOM 811 C CA . GLU A 1 97 ? -31.605 -10.302 26.245 1.00 69.62 97 GLU A CA 1
ATOM 812 C C . GLU A 1 97 ? -31.853 -9.540 27.551 1.00 69.62 97 GLU A C 1
ATOM 814 O O . GLU A 1 97 ? -31.202 -9.792 28.560 1.00 69.62 97 GLU A O 1
ATOM 819 N N . ILE A 1 98 ? -32.766 -8.574 27.508 1.00 70.62 98 ILE A N 1
ATOM 820 C CA . ILE A 1 98 ? -33.226 -7.797 28.662 1.00 70.62 98 ILE A CA 1
ATOM 821 C C . ILE A 1 98 ? -34.710 -8.042 28.824 1.00 70.62 98 ILE A C 1
ATOM 823 O O . ILE A 1 98 ? -35.435 -8.022 27.832 1.00 70.62 98 ILE A O 1
ATOM 827 N N . GLN A 1 99 ? -35.166 -8.209 30.057 1.00 68.31 99 GLN A N 1
ATOM 828 C CA . GLN A 1 99 ? -36.581 -8.244 30.389 1.00 68.31 99 GLN A CA 1
ATOM 829 C C . GLN A 1 99 ? -36.965 -6.958 31.118 1.00 68.31 99 GLN A C 1
ATOM 831 O O . GLN A 1 99 ? -36.300 -6.588 32.076 1.00 68.31 99 GLN A O 1
ATOM 836 N N . ASP A 1 100 ? -38.015 -6.284 30.649 1.00 67.81 100 ASP A N 1
ATOM 837 C CA . ASP A 1 100 ? -38.626 -5.162 31.360 1.00 67.81 100 ASP A CA 1
ATOM 838 C C . ASP A 1 100 ? -39.472 -5.683 32.529 1.00 67.81 100 ASP A C 1
ATOM 840 O O . ASP A 1 100 ? -40.391 -6.478 32.322 1.00 67.81 100 ASP A O 1
ATOM 844 N N . GLU A 1 101 ? -39.193 -5.217 33.742 1.00 68.69 101 GLU A N 1
ATOM 845 C CA . GLU A 1 101 ? -39.926 -5.586 34.954 1.00 68.69 101 GLU A CA 1
ATOM 846 C C . GLU A 1 101 ? -41.393 -5.120 34.913 1.00 68.69 101 GLU A C 1
ATOM 848 O O . GLU A 1 101 ? -42.284 -5.846 35.350 1.00 68.69 101 GLU A O 1
ATOM 853 N N . ALA A 1 102 ? -41.679 -3.952 34.324 1.00 67.50 102 ALA A N 1
ATOM 854 C CA . ALA A 1 102 ? -43.028 -3.377 34.323 1.00 67.50 102 ALA A CA 1
ATOM 855 C C . ALA A 1 102 ? -43.973 -4.047 33.313 1.00 67.50 102 ALA A C 1
ATOM 857 O O . ALA A 1 102 ? -45.179 -4.140 33.549 1.00 67.50 102 ALA A O 1
ATOM 858 N N . THR A 1 103 ? -43.446 -4.503 32.173 1.00 70.00 103 THR A N 1
ATOM 859 C CA . THR A 1 103 ? -44.257 -5.091 31.091 1.00 70.00 103 THR A CA 1
ATOM 860 C C . THR A 1 103 ? -43.982 -6.569 30.829 1.00 70.00 103 THR A C 1
ATOM 862 O O . THR A 1 103 ? -44.656 -7.161 29.984 1.00 70.00 103 THR A O 1
ATOM 865 N N . SER A 1 104 ? -43.016 -7.180 31.527 1.00 71.81 104 SER A N 1
ATOM 866 C CA . SER A 1 104 ? -42.532 -8.553 31.295 1.00 71.81 104 SER A CA 1
ATOM 867 C C . SER A 1 104 ? -42.088 -8.832 29.851 1.00 71.81 104 SER A C 1
ATOM 869 O O . SER A 1 104 ? -41.985 -9.986 29.438 1.00 71.81 104 SER A O 1
ATOM 871 N N . ARG A 1 105 ? -41.816 -7.791 29.055 1.00 71.00 105 ARG A N 1
ATOM 872 C CA . ARG A 1 105 ? -41.384 -7.926 27.659 1.00 71.00 105 ARG A CA 1
ATOM 873 C C . ARG A 1 105 ? -39.882 -8.150 27.588 1.00 71.00 105 ARG A C 1
ATOM 875 O O . ARG A 1 105 ? -39.119 -7.423 28.219 1.00 71.00 105 ARG A O 1
ATOM 882 N N . THR A 1 106 ? -39.463 -9.117 26.778 1.00 67.56 106 THR A N 1
ATOM 883 C CA . THR A 1 106 ? -38.051 -9.392 26.504 1.00 67.56 106 THR A CA 1
ATOM 884 C C . THR A 1 106 ? -37.594 -8.715 25.209 1.00 67.56 106 THR A C 1
ATOM 886 O O . THR A 1 106 ? -38.268 -8.764 24.179 1.00 67.56 106 THR A O 1
ATOM 889 N N . PHE A 1 107 ? -36.428 -8.070 25.246 1.00 65.19 107 PHE A N 1
ATOM 890 C CA . PHE A 1 107 ? -35.823 -7.363 24.121 1.00 65.19 107 PHE A CA 1
ATOM 891 C C . PHE A 1 107 ? -34.379 -7.817 23.916 1.00 65.19 107 PHE A C 1
ATOM 893 O O . PHE A 1 107 ? -33.601 -7.896 24.862 1.00 65.19 107 PHE A O 1
ATOM 900 N N . LYS A 1 108 ? -33.995 -8.063 22.659 1.00 62.78 108 LYS A N 1
ATOM 901 C CA . LYS A 1 108 ? -32.599 -8.306 22.265 1.00 62.78 108 LYS A CA 1
ATOM 902 C C . LYS A 1 108 ? -31.933 -6.986 21.918 1.00 62.78 108 LYS A C 1
ATOM 904 O O . LYS A 1 108 ? -32.281 -6.367 20.913 1.00 62.78 108 LYS A O 1
ATOM 909 N N . VAL A 1 109 ? -30.961 -6.573 22.717 1.00 62.00 109 VAL A N 1
ATOM 910 C CA . VAL A 1 109 ? -30.274 -5.285 22.575 1.00 62.00 109 VAL A CA 1
ATOM 911 C C . VAL A 1 109 ? -28.781 -5.489 22.394 1.00 62.00 109 VAL A C 1
ATOM 913 O O . VAL A 1 109 ? -28.258 -6.554 22.702 1.00 62.00 109 VAL A O 1
ATOM 916 N N . ASN A 1 110 ? -28.063 -4.489 21.884 1.00 62.22 110 ASN A N 1
ATOM 917 C CA . ASN A 1 110 ? -26.622 -4.640 21.745 1.00 62.22 110 ASN A CA 1
ATOM 918 C C . ASN A 1 110 ? -25.927 -4.485 23.117 1.00 62.22 110 ASN A C 1
ATOM 920 O O . ASN A 1 110 ? -25.982 -3.400 23.691 1.00 62.22 110 ASN A O 1
ATOM 924 N N . GLY A 1 111 ? -25.251 -5.514 23.637 1.00 58.34 111 GLY A N 1
ATOM 925 C CA . GLY A 1 111 ? -24.614 -5.500 24.965 1.00 58.34 111 GLY A CA 1
ATOM 926 C C . GLY A 1 111 ? -2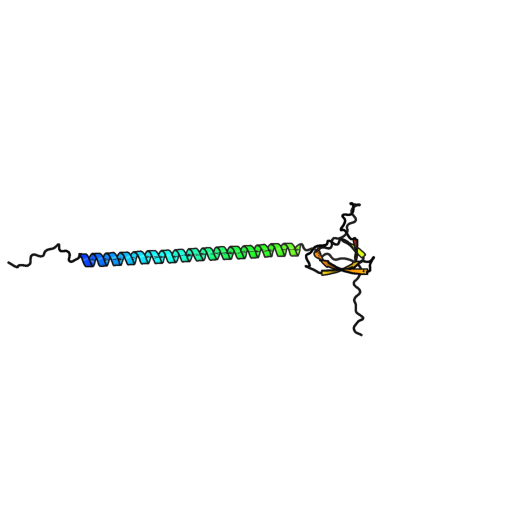3.586 -4.382 25.163 1.00 58.34 111 GLY A C 1
ATOM 927 O O . GLY A 1 111 ? -23.448 -3.841 26.258 1.00 58.34 111 GLY A O 1
ATOM 928 N N . HIS A 1 112 ? -22.929 -3.941 24.087 1.00 60.56 112 HIS A N 1
ATOM 929 C CA . HIS A 1 112 ? -22.022 -2.788 24.128 1.00 60.56 112 HIS A CA 1
ATOM 930 C C . HIS A 1 112 ? -22.730 -1.442 24.363 1.00 60.56 112 HIS A C 1
ATOM 932 O O . HIS A 1 112 ? -22.085 -0.461 24.736 1.00 60.56 112 HIS A O 1
ATOM 938 N N . GLN A 1 113 ? -24.038 -1.367 24.117 1.00 57.06 113 GLN A N 1
ATOM 939 C CA . GLN A 1 113 ? -24.818 -0.125 24.117 1.00 57.06 113 GLN A CA 1
ATOM 940 C C . GLN A 1 113 ? -25.589 0.112 25.414 1.00 57.06 113 GLN A C 1
ATOM 942 O O . GLN A 1 113 ? -26.207 1.164 25.561 1.00 57.06 113 GLN A O 1
ATOM 947 N N . LEU A 1 114 ? -25.510 -0.809 26.373 1.00 61.03 114 LEU A N 1
ATOM 948 C CA . LEU A 1 114 ? -26.114 -0.623 27.684 1.00 61.03 114 LEU A CA 1
ATOM 949 C C . LEU A 1 114 ? -25.249 0.306 28.531 1.00 61.03 114 LEU A C 1
ATOM 951 O O . LEU A 1 114 ? -24.079 0.025 28.814 1.00 61.03 114 LEU A O 1
ATOM 955 N N . LYS A 1 115 ? -25.802 1.459 28.909 1.00 62.97 115 LYS A N 1
ATOM 956 C CA . LYS A 1 115 ? -25.181 2.382 29.865 1.00 62.97 115 LYS A CA 1
ATOM 957 C C . LYS A 1 115 ? -25.826 2.184 31.233 1.00 62.97 115 LYS A C 1
ATOM 959 O O . LYS A 1 115 ? -27.049 2.100 31.318 1.00 62.97 115 LYS A O 1
ATOM 964 N N . LEU A 1 116 ? -24.997 2.127 32.279 1.00 56.66 116 LEU A N 1
ATOM 965 C CA . LEU A 1 116 ? -25.475 2.197 33.658 1.00 56.66 116 LEU A CA 1
ATOM 966 C C . LEU A 1 116 ? -26.272 3.492 33.817 1.00 56.66 116 LEU A C 1
ATOM 968 O O . LEU A 1 116 ? -25.762 4.561 33.466 1.00 56.66 116 LEU A O 1
ATOM 972 N N . PHE A 1 117 ? -27.485 3.401 34.350 1.00 50.91 117 PHE A N 1
ATOM 973 C CA . PHE A 1 117 ? -28.202 4.583 34.795 1.00 50.91 117 PHE A CA 1
ATOM 974 C C . PHE A 1 117 ? -27.511 5.092 36.067 1.00 50.91 117 PHE A C 1
ATOM 976 O O . PHE A 1 117 ? -27.587 4.457 37.117 1.00 50.91 117 PHE A O 1
ATOM 983 N N . GLN A 1 118 ? -26.771 6.199 35.973 1.00 44.75 118 GLN A N 1
ATOM 984 C CA . GLN A 1 118 ? -26.359 6.950 37.157 1.00 44.75 118 GLN A CA 1
ATOM 985 C C . GLN A 1 118 ? -27.435 7.994 37.422 1.00 44.75 118 GLN A C 1
ATOM 987 O O . GLN A 1 118 ? -27.754 8.786 36.540 1.00 44.75 118 GLN A O 1
ATOM 992 N N . GLU A 1 119 ? -27.996 7.977 38.627 1.00 44.28 119 GLU A N 1
ATOM 993 C CA . GLU A 1 119 ? -29.012 8.926 39.079 1.00 44.28 119 GLU A CA 1
ATOM 994 C C . GLU A 1 119 ? -28.363 10.296 39.347 1.00 44.28 119 GLU A C 1
ATOM 996 O O . GLU A 1 119 ? -28.229 10.759 40.475 1.00 44.28 119 GLU A O 1
ATOM 1001 N N . SER A 1 120 ? -27.871 10.949 38.297 1.00 39.47 120 SER A N 1
ATOM 1002 C CA . SER A 1 120 ? -27.411 12.329 38.358 1.00 39.47 120 SER A CA 1
ATOM 1003 C C . SER A 1 120 ? -28.549 13.245 37.925 1.00 39.47 120 SER A C 1
ATOM 1005 O O . SER A 1 120 ? -28.810 13.372 36.739 1.00 39.47 120 SER A O 1
ATOM 1007 N N . ARG A 1 121 ? -29.190 13.854 38.941 1.00 37.62 121 ARG A N 1
ATOM 1008 C CA . ARG A 1 121 ? -29.996 15.099 38.992 1.00 37.62 121 ARG A CA 1
ATOM 1009 C C . ARG A 1 121 ? -30.899 15.402 37.774 1.00 37.62 121 ARG A C 1
ATOM 1011 O O . ARG A 1 121 ? -30.387 15.492 36.671 1.00 37.62 121 ARG A O 1
ATOM 1018 N N . PRO A 1 122 ? -32.205 15.690 37.961 1.00 41.09 122 PRO A N 1
ATOM 1019 C CA . PRO A 1 122 ? -33.197 15.714 36.881 1.00 41.09 122 PRO A CA 1
ATOM 1020 C C . PRO A 1 122 ? -32.755 16.596 35.709 1.00 41.09 122 PRO A C 1
ATOM 1022 O O . PRO A 1 122 ? -32.710 17.821 35.823 1.00 41.09 122 PRO A O 1
ATOM 1025 N N . VAL A 1 123 ? -32.416 15.954 34.592 1.00 46.44 123 VAL A N 1
ATOM 1026 C CA . VAL A 1 123 ? -32.312 16.599 33.285 1.00 46.44 123 VAL A CA 1
ATOM 1027 C C . VAL A 1 123 ? -33.538 16.157 32.502 1.00 46.44 123 VAL A C 1
ATOM 1029 O O . VAL A 1 123 ? -33.809 14.962 32.393 1.00 46.44 123 VAL A O 1
ATOM 1032 N N . GLU A 1 124 ? -34.285 17.147 32.023 1.00 41.81 124 GLU A N 1
ATOM 1033 C CA . GLU A 1 124 ? -35.522 17.021 31.250 1.00 41.81 124 GLU A CA 1
ATOM 1034 C C . GLU A 1 124 ? -35.472 15.860 30.233 1.00 41.81 124 GLU A C 1
ATOM 1036 O O . GLU A 1 124 ? -34.491 15.734 29.488 1.00 41.81 124 GLU A O 1
ATOM 1041 N N . PRO A 1 125 ? -36.508 15.002 30.178 1.00 45.03 125 PRO A N 1
ATOM 1042 C CA . PRO A 1 125 ? -36.471 13.779 29.393 1.00 45.03 125 PRO A CA 1
ATOM 1043 C C . PRO A 1 125 ? -36.476 14.091 27.894 1.00 45.03 125 PRO A C 1
ATOM 1045 O O . PRO A 1 125 ? -37.477 14.518 27.315 1.00 45.03 125 PRO A O 1
ATOM 1048 N N . ALA A 1 126 ? -35.354 13.817 27.229 1.00 41.94 126 ALA A N 1
ATOM 1049 C CA . ALA A 1 126 ? -35.341 13.669 25.781 1.00 41.94 126 ALA A CA 1
ATOM 1050 C C . ALA A 1 126 ? -36.251 12.487 25.394 1.00 41.94 126 ALA A C 1
ATOM 1052 O O . ALA A 1 126 ? -36.167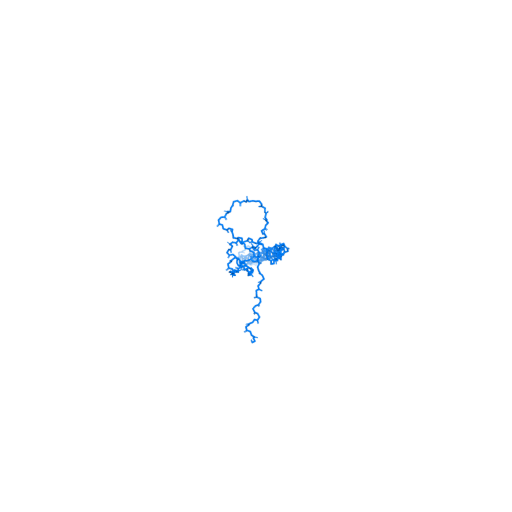 11.412 25.986 1.00 41.94 126 ALA A O 1
ATOM 1053 N N . GLN A 1 127 ? -37.092 12.681 24.375 1.00 47.28 127 GLN A N 1
ATOM 1054 C CA . GLN A 1 127 ? -38.249 11.849 23.985 1.00 47.28 127 GLN A CA 1
ATOM 1055 C C . GLN A 1 127 ? -37.982 10.365 23.641 1.00 47.28 127 GLN A C 1
ATOM 1057 O O . GLN A 1 127 ? -38.895 9.682 23.195 1.00 47.28 127 GLN A O 1
ATOM 1062 N N . ASN A 1 128 ? -36.774 9.833 23.838 1.00 48.84 128 ASN A N 1
ATOM 1063 C CA . ASN A 1 128 ? -36.407 8.470 23.436 1.00 48.84 128 ASN A CA 1
ATOM 1064 C C . ASN A 1 128 ? -35.662 7.668 24.520 1.00 48.84 128 ASN A C 1
ATOM 1066 O O . ASN A 1 128 ? -35.003 6.681 24.195 1.00 48.84 128 ASN A O 1
ATOM 1070 N N . ILE A 1 129 ? -35.715 8.093 25.784 1.00 46.47 129 ILE A N 1
ATOM 1071 C CA . ILE A 1 129 ? -35.068 7.396 26.902 1.00 46.47 129 ILE A CA 1
ATOM 1072 C C . ILE A 1 129 ? -36.109 6.489 27.570 1.00 46.47 129 ILE A C 1
ATOM 1074 O O . ILE A 1 129 ? -37.115 6.979 28.074 1.00 46.47 129 ILE A O 1
ATOM 1078 N N . VAL A 1 130 ? -35.883 5.172 27.538 1.00 55.88 130 VAL A N 1
ATOM 1079 C CA .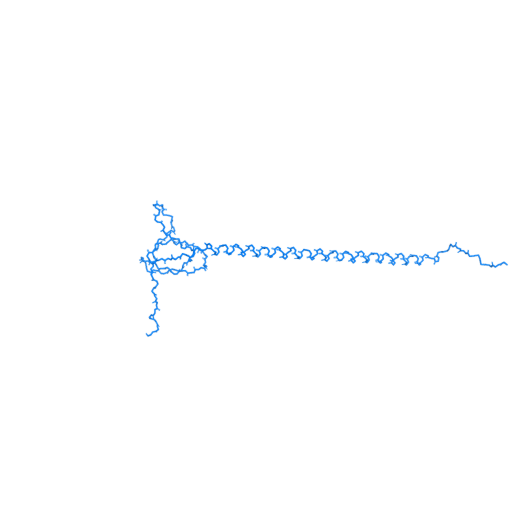 VAL A 1 130 ? -36.696 4.181 28.261 1.00 55.88 130 VAL A CA 1
ATOM 1080 C C . VAL A 1 130 ? -35.846 3.621 29.398 1.00 55.88 130 VAL A C 1
ATOM 1082 O O . VAL A 1 130 ? -34.781 3.054 29.139 1.00 55.88 130 VAL A O 1
ATOM 1085 N N . ASP A 1 131 ? -36.317 3.800 30.631 1.00 56.34 131 ASP A N 1
ATOM 1086 C CA . ASP A 1 131 ? -35.704 3.240 31.837 1.00 56.34 131 ASP A CA 1
ATOM 1087 C C . ASP A 1 131 ? -36.156 1.786 32.008 1.00 56.34 131 ASP A C 1
ATOM 1089 O O . ASP A 1 131 ? -37.352 1.515 32.081 1.00 56.34 131 ASP A O 1
ATOM 1093 N N . LEU A 1 132 ? -35.202 0.854 32.069 1.00 59.69 132 LEU A N 1
ATOM 1094 C CA . LEU A 1 132 ? -35.459 -0.582 32.224 1.00 59.69 132 LEU A CA 1
ATOM 1095 C C . LEU A 1 132 ? -34.650 -1.134 33.402 1.00 59.69 132 LEU A C 1
ATOM 1097 O O . LEU A 1 132 ? -33.457 -0.844 33.502 1.00 59.69 132 LEU A O 1
ATOM 1101 N N . SER A 1 133 ? -35.267 -1.933 34.272 1.00 58.56 133 SER A N 1
ATOM 1102 C CA . SER A 1 133 ? -34.592 -2.741 35.301 1.00 58.56 133 SER A CA 1
ATOM 1103 C C . SER A 1 133 ? -34.346 -4.164 34.789 1.00 58.56 133 SER A C 1
ATOM 1105 O O . SER A 1 133 ? -35.147 -4.703 34.034 1.00 58.56 133 SER A O 1
ATOM 1107 N N . LEU A 1 134 ? -33.213 -4.769 35.157 1.00 54.94 134 LEU A N 1
ATOM 1108 C CA . LEU A 1 134 ? -32.832 -6.117 34.712 1.00 54.94 134 LEU A CA 1
ATOM 1109 C C . LEU A 1 134 ? -33.450 -7.210 35.596 1.00 54.94 134 LEU A C 1
ATOM 1111 O O . LEU A 1 134 ? -33.379 -7.115 36.816 1.00 54.94 134 LEU A O 1
ATOM 1115 N N . VAL A 1 135 ? -33.972 -8.284 35.003 1.00 53.88 135 VAL A N 1
ATOM 1116 C CA . VAL A 1 135 ? -34.501 -9.468 35.713 1.00 53.88 135 VAL A CA 1
ATOM 1117 C C . VAL A 1 135 ? -33.689 -10.709 35.310 1.00 53.88 135 VAL A C 1
ATOM 1119 O O . VAL A 1 135 ? -33.131 -10.737 34.210 1.00 53.88 135 VAL A O 1
ATOM 1122 N N . GLU A 1 136 ? -33.571 -11.716 36.187 1.00 48.22 136 GLU A N 1
ATOM 1123 C CA . GLU A 1 136 ? -32.921 -12.989 35.835 1.00 48.22 136 GLU A CA 1
ATOM 1124 C C . GLU A 1 136 ? -33.645 -13.662 34.662 1.00 48.22 136 GLU A C 1
ATOM 1126 O O . GLU A 1 136 ? -34.875 -13.770 34.688 1.00 48.22 136 GLU A O 1
ATOM 1131 N N . PRO A 1 137 ? -32.915 -14.148 33.641 1.00 42.59 137 PRO A N 1
ATOM 1132 C CA . PRO A 1 137 ? -33.525 -14.966 32.612 1.00 42.59 137 PRO A CA 1
ATOM 1133 C C . PRO A 1 137 ? -34.027 -16.254 33.266 1.00 42.59 137 PRO A C 1
ATOM 1135 O O . PRO A 1 137 ? -33.257 -17.003 33.867 1.00 42.59 137 PRO A O 1
ATOM 1138 N N . THR A 1 138 ? -35.325 -16.513 33.147 1.00 43.38 138 THR A N 1
ATOM 1139 C CA . THR A 1 138 ? -35.904 -17.801 33.528 1.00 43.38 138 THR A CA 1
ATOM 1140 C C . THR A 1 138 ? -35.279 -18.870 32.638 1.00 43.38 138 THR A C 1
ATOM 1142 O O . THR A 1 138 ? -35.552 -18.937 31.439 1.00 43.38 138 THR A O 1
ATOM 1145 N N . LEU A 1 139 ? -34.375 -19.675 33.205 1.00 43.72 139 LEU A N 1
ATOM 1146 C CA . LEU A 1 139 ? -33.845 -20.846 32.521 1.00 43.72 139 LEU A CA 1
ATOM 1147 C C . LEU A 1 139 ? -35.015 -21.795 32.277 1.00 43.72 139 LEU A C 1
ATOM 1149 O O . LEU A 1 139 ? -35.593 -22.358 33.203 1.00 43.72 139 LEU A O 1
ATOM 1153 N N . LEU A 1 140 ? -35.398 -21.905 31.010 1.00 46.81 140 LEU A N 1
ATOM 1154 C CA . LEU A 1 140 ? -36.443 -22.794 30.535 1.00 46.81 140 LEU A CA 1
ATOM 1155 C C . LEU A 1 140 ? -35.879 -24.223 30.534 1.00 46.81 140 LEU A C 1
ATOM 1157 O O . LEU A 1 140 ? -35.486 -24.742 29.494 1.00 46.81 140 LEU A O 1
ATOM 1161 N N . GLU A 1 141 ? -35.770 -24.823 31.721 1.00 46.22 141 GLU A N 1
ATOM 1162 C CA . GLU A 1 141 ? -35.368 -26.228 31.893 1.00 46.22 141 GLU A CA 1
ATOM 1163 C C . GLU A 1 141 ? -36.560 -27.204 31.775 1.00 46.22 141 GLU A C 1
ATOM 1165 O O . GLU A 1 141 ? -36.355 -28.403 31.615 1.00 46.22 141 GLU A O 1
ATOM 1170 N N . ASP A 1 142 ? -37.805 -26.721 31.695 1.00 45.16 142 ASP A N 1
ATOM 1171 C CA . ASP A 1 142 ? -39.003 -27.582 31.734 1.00 45.16 142 ASP A CA 1
ATOM 1172 C C . ASP A 1 142 ? -39.656 -27.836 30.359 1.00 45.16 142 ASP A C 1
ATOM 1174 O O . ASP A 1 142 ? -40.871 -27.717 30.195 1.00 45.16 142 ASP A O 1
ATOM 1178 N N . MET A 1 143 ? -38.873 -28.188 29.332 1.00 50.81 143 MET A N 1
ATOM 1179 C CA . MET A 1 143 ? -39.441 -28.679 28.056 1.00 50.81 143 MET A CA 1
ATOM 1180 C C . MET A 1 143 ? -38.883 -30.018 27.556 1.00 50.81 143 MET A C 1
ATOM 1182 O O . MET A 1 143 ? -39.270 -30.465 26.477 1.00 50.81 143 MET A O 1
ATOM 1186 N N . PHE A 1 144 ? -38.048 -30.704 28.343 1.00 47.22 144 PHE A N 1
ATOM 1187 C CA . PHE A 1 144 ? -37.620 -32.077 28.050 1.00 47.22 144 PHE A CA 1
ATOM 1188 C C . PHE A 1 144 ? -37.532 -32.945 29.317 1.00 47.22 144 PHE A C 1
ATOM 1190 O O . PHE A 1 144 ? -36.455 -33.400 29.701 1.00 47.22 144 PHE A O 1
ATOM 1197 N N . SER A 1 145 ? -38.676 -33.217 29.948 1.00 40.25 145 SER A N 1
ATOM 1198 C CA . SER A 1 145 ? -38.922 -34.453 30.710 1.00 40.25 145 SER A CA 1
ATOM 1199 C C . SER A 1 145 ? -40.413 -34.685 30.894 1.00 40.25 145 SER A C 1
ATOM 1201 O O . SER A 1 145 ? -41.090 -33.749 31.368 1.00 40.25 145 SER A O 1
#

Radius of gyration: 42.68 Å; chains: 1; bounding box: 102×52×107 Å

Secondary structure (DSSP, 8-state):
--S----S--TTSHHHHHHHHHHHHHHHHHHHHHHHHHHHHHHHHHHHHHHHHHHHHHHHHHHHHHHHHHHH-------TT-EEEPP--S--SSEEEEE-TTT--EEEEEGGGPEE----S-----TT--EEE--------TT--

Sequence (145 aa):
MSPFRVVFGKACHLPVEIEHRSYWAVKSCNIALEQARIERKLQLQELDEIHLQAYENSRLYKEKVRRFHDTYILRKEFSVGQKVLLFNSRLKLIAVEIQDEATSRTFKVNGHQLKLFQESRPVEPAQNIVDLSLVEPTLLEDMFS

Organism: Abrus precatorius (NCBI:txid3816)

pLDDT: mean 70.99, std 20.13, range [37.09, 98.31]